Protein AF-A0AAN7IKC5-F1 (afdb_monomer_lite)

InterPro domains:
  IPR018612 Nuclear speckle splicing regulatory protein 1, N-terminal [PF09745] (61-162)

Structure (mmCIF, N/CA/C/O backbone):
data_AF-A0AAN7IKC5-F1
#
_entry.id   AF-A0AAN7IKC5-F1
#
loop_
_atom_site.group_PDB
_atom_site.id
_atom_site.type_symbol
_atom_site.label_atom_id
_atom_site.label_alt_id
_atom_site.label_comp_id
_atom_site.label_asym_id
_atom_site.label_entity_id
_atom_site.label_seq_id
_atom_site.pdbx_PDB_ins_co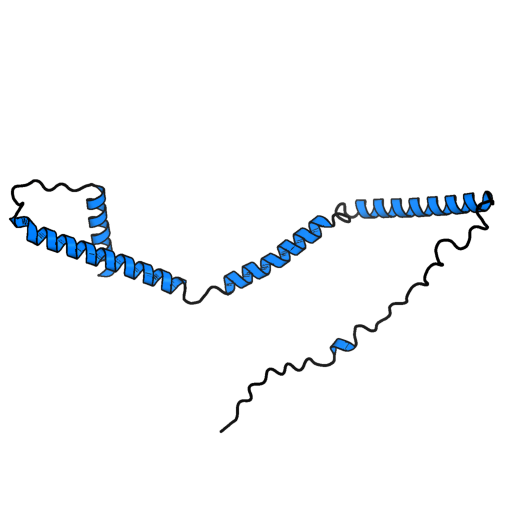de
_atom_site.Cartn_x
_atom_site.Cartn_y
_atom_site.Cartn_z
_atom_site.occupancy
_atom_site.B_iso_or_equiv
_atom_site.auth_seq_id
_atom_site.auth_comp_id
_atom_site.auth_asym_id
_atom_site.auth_atom_id
_atom_site.pdbx_PDB_model_num
ATOM 1 N N . MET A 1 1 ? 36.024 -26.941 29.635 1.00 40.12 1 MET A N 1
ATOM 2 C CA . MET A 1 1 ? 34.851 -27.295 28.802 1.00 40.12 1 MET A CA 1
ATOM 3 C C . MET A 1 1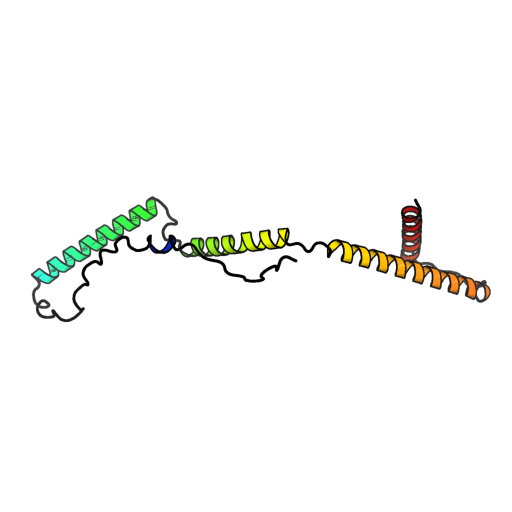 ? 33.609 -27.121 29.662 1.00 40.12 1 MET A C 1
ATOM 5 O O . MET A 1 1 ? 33.363 -27.951 30.526 1.00 40.12 1 MET A O 1
ATOM 9 N N . SER A 1 2 ? 32.888 -26.011 29.508 1.00 43.88 2 SER A N 1
ATOM 10 C CA . SER A 1 2 ? 31.750 -25.668 30.372 1.00 43.88 2 SER A CA 1
ATOM 11 C C . SER A 1 2 ? 30.443 -26.055 29.679 1.00 43.88 2 SER A C 1
ATOM 13 O O . SER A 1 2 ? 30.145 -25.555 28.597 1.00 43.88 2 SER A O 1
ATOM 15 N N . LYS A 1 3 ? 29.695 -26.992 30.274 1.00 50.62 3 LYS A N 1
ATOM 16 C CA . LYS A 1 3 ? 28.406 -27.491 29.769 1.00 50.62 3 LYS A CA 1
ATOM 17 C C . LYS A 1 3 ? 27.334 -26.407 29.913 1.00 50.62 3 LYS A C 1
ATOM 19 O O . LYS A 1 3 ? 27.016 -26.000 31.026 1.00 50.62 3 LYS A O 1
ATOM 24 N N . ILE A 1 4 ? 26.766 -25.975 28.792 1.00 54.06 4 ILE A N 1
ATOM 25 C CA . ILE A 1 4 ? 25.620 -25.062 28.737 1.00 54.06 4 ILE A CA 1
ATOM 26 C C . ILE A 1 4 ? 24.354 -25.921 28.844 1.00 54.06 4 ILE A C 1
ATOM 28 O O . ILE A 1 4 ? 24.089 -26.756 27.982 1.00 54.06 4 ILE A O 1
ATOM 32 N N . GLY A 1 5 ? 23.615 -25.775 29.944 1.00 55.03 5 GLY A N 1
ATOM 33 C CA . GLY A 1 5 ? 22.356 -26.480 30.178 1.00 55.03 5 GLY A CA 1
ATOM 34 C C . GLY A 1 5 ? 21.195 -25.784 29.472 1.00 55.03 5 GLY A C 1
ATOM 35 O O . GLY A 1 5 ? 20.830 -24.670 29.836 1.00 55.03 5 GLY A O 1
ATOM 36 N N . TYR A 1 6 ? 20.595 -26.448 28.485 1.00 58.56 6 TYR A N 1
ATOM 37 C CA . TYR A 1 6 ? 19.342 -26.019 27.867 1.00 58.56 6 TYR A CA 1
ATOM 38 C C . TYR A 1 6 ? 18.171 -26.523 28.716 1.00 58.56 6 TYR A C 1
ATOM 40 O O . TYR A 1 6 ? 17.778 -27.682 28.621 1.00 58.56 6 TYR A O 1
ATOM 48 N N . GLY A 1 7 ? 17.629 -25.662 29.576 1.00 55.69 7 GLY A N 1
ATOM 49 C CA . GLY A 1 7 ? 16.439 -25.965 30.366 1.00 55.69 7 GLY A CA 1
ATOM 50 C C . GLY A 1 7 ? 15.612 -24.711 30.617 1.00 55.69 7 GLY A C 1
ATOM 51 O O . GLY A 1 7 ? 15.997 -23.864 31.418 1.00 55.69 7 GLY A O 1
ATOM 52 N N . LEU A 1 8 ? 14.466 -24.606 29.940 1.00 60.91 8 LEU A N 1
ATOM 53 C CA . LEU A 1 8 ? 13.397 -23.637 30.207 1.00 60.91 8 LEU A CA 1
ATOM 54 C C . LEU A 1 8 ? 12.734 -23.968 31.557 1.00 60.91 8 LEU A C 1
ATOM 56 O O . LEU A 1 8 ? 11.645 -24.524 31.612 1.00 60.91 8 LEU A O 1
ATOM 60 N N . ASN A 1 9 ? 13.403 -23.648 32.663 1.00 58.94 9 ASN A N 1
ATOM 61 C CA . ASN A 1 9 ? 12.812 -23.700 33.998 1.00 58.94 9 ASN A CA 1
ATOM 62 C C . ASN A 1 9 ? 12.538 -22.270 34.477 1.00 58.94 9 ASN A C 1
ATOM 64 O O . ASN A 1 9 ? 13.354 -21.671 35.178 1.00 58.94 9 ASN A O 1
ATOM 68 N N . LEU A 1 10 ? 11.381 -21.710 34.105 1.00 55.31 10 LEU A N 1
ATOM 69 C CA . LEU A 1 10 ? 10.872 -20.496 34.746 1.00 55.31 10 LEU A CA 1
ATOM 70 C C . LEU A 1 10 ? 10.346 -20.859 36.138 1.00 55.31 10 LEU A C 1
ATOM 72 O O . LEU A 1 10 ? 9.224 -21.335 36.306 1.00 55.31 10 LEU A O 1
ATOM 76 N N . ARG A 1 11 ? 11.166 -20.614 37.160 1.00 56.19 11 ARG A N 1
ATOM 77 C CA . ARG A 1 11 ? 10.727 -20.643 38.555 1.00 56.19 11 ARG A CA 1
ATOM 78 C C . ARG A 1 11 ? 9.944 -19.361 38.839 1.00 56.19 11 ARG A C 1
ATOM 80 O O . ARG A 1 11 ? 10.542 -18.322 39.097 1.00 56.19 11 ARG A O 1
ATOM 87 N N . LEU A 1 12 ? 8.613 -19.425 38.801 1.00 52.09 12 LEU A N 1
ATOM 88 C CA . LEU A 1 12 ? 7.788 -18.348 39.354 1.00 52.09 12 LEU A CA 1
ATOM 89 C C . LEU A 1 12 ? 8.004 -18.275 40.879 1.00 52.09 12 LEU A C 1
ATOM 91 O O . LEU A 1 12 ? 7.894 -19.305 41.554 1.00 52.09 12 LEU A O 1
ATOM 95 N N . PRO A 1 13 ? 8.312 -17.096 41.452 1.00 52.59 13 PRO A N 1
ATOM 96 C CA . PRO A 1 13 ? 8.432 -16.945 42.893 1.00 52.59 13 PRO A CA 1
ATOM 97 C C . PRO A 1 13 ? 7.065 -17.129 43.564 1.00 52.59 13 PRO A C 1
ATOM 99 O O . PRO A 1 13 ? 6.043 -16.592 43.141 1.00 52.59 13 PRO A O 1
ATOM 102 N N . SER A 1 14 ? 7.062 -17.878 44.663 1.00 54.81 14 SER A N 1
ATOM 103 C CA . SER A 1 14 ? 5.902 -18.289 45.465 1.00 54.81 14 SER A CA 1
ATOM 104 C C . SER A 1 14 ? 5.153 -17.149 46.178 1.00 54.81 14 SER A C 1
ATOM 106 O O . SER A 1 14 ? 4.274 -17.416 46.997 1.00 54.81 14 SER A O 1
ATOM 108 N N . GLN A 1 15 ? 5.452 -15.882 45.881 1.00 55.03 15 GLN A N 1
ATOM 109 C CA . GLN A 1 15 ? 4.914 -14.739 46.625 1.00 55.03 15 GLN A CA 1
ATOM 110 C C . GLN A 1 15 ? 3.546 -14.232 46.145 1.00 55.03 15 GLN A C 1
ATOM 112 O O . GLN A 1 15 ? 2.885 -13.508 46.883 1.00 55.03 15 GLN A O 1
ATOM 117 N N . GLN A 1 16 ? 3.038 -14.663 44.987 1.00 51.34 16 GLN A N 1
ATOM 118 C CA . GLN A 1 16 ? 1.727 -14.198 44.500 1.00 51.34 16 GLN A CA 1
ATOM 119 C C . GLN A 1 16 ? 0.520 -15.003 45.018 1.00 51.34 16 GLN A C 1
ATOM 121 O O . GLN A 1 16 ? -0.620 -14.605 44.800 1.00 51.34 16 GLN A O 1
ATOM 126 N N . LYS A 1 17 ? 0.727 -16.092 45.774 1.00 48.34 17 LYS A N 1
ATOM 127 C CA . LYS A 1 17 ? -0.386 -16.877 46.351 1.00 48.34 17 LYS A CA 1
ATOM 128 C C . LYS A 1 17 ? -0.991 -16.293 47.638 1.00 48.34 17 LYS A C 1
ATOM 130 O O . LYS A 1 17 ? -1.992 -16.823 48.106 1.00 48.34 17 LYS A O 1
ATOM 135 N N . LYS A 1 18 ? -0.436 -15.218 48.213 1.00 45.03 18 LYS A N 1
ATOM 136 C CA . LYS A 1 18 ? -0.894 -14.670 49.511 1.00 45.03 18 LYS A CA 1
ATOM 137 C C . LYS A 1 18 ? -1.793 -13.427 49.449 1.00 45.03 18 LYS A C 1
ATOM 139 O O . LYS A 1 18 ? -2.180 -12.938 50.501 1.00 45.03 18 LYS A O 1
ATOM 144 N N . LEU A 1 19 ? -2.189 -12.951 48.267 1.00 43.59 19 LEU A N 1
ATOM 145 C CA . LEU A 1 19 ? -3.053 -11.761 48.134 1.00 43.59 19 LEU A CA 1
ATOM 146 C C . LEU A 1 19 ? -4.511 -12.057 47.731 1.00 43.59 19 LEU A C 1
ATOM 148 O O . LEU A 1 19 ? -5.309 -11.135 47.648 1.00 43.59 19 LEU A O 1
ATOM 152 N N . GLN A 1 20 ? -4.899 -13.325 47.548 1.00 47.34 20 GLN A N 1
ATOM 153 C CA . GLN A 1 20 ? -6.294 -13.716 47.254 1.00 47.34 20 GLN A CA 1
ATOM 154 C C . GLN A 1 20 ? -7.065 -14.276 48.465 1.00 47.34 20 GLN A C 1
ATOM 156 O O . GLN A 1 20 ? -8.154 -14.820 48.314 1.00 47.34 20 GLN A O 1
ATOM 161 N N . GLN A 1 21 ? -6.530 -14.132 49.679 1.00 52.31 21 GLN A N 1
ATOM 162 C CA . GLN A 1 21 ? -7.223 -14.489 50.924 1.00 52.31 21 GLN A CA 1
ATOM 163 C C . GLN A 1 21 ? -7.447 -13.256 51.798 1.00 52.31 21 GLN A C 1
ATOM 165 O O . GLN A 1 21 ? -7.075 -13.227 52.966 1.00 52.31 21 GLN A O 1
ATOM 170 N N . GLN A 1 22 ? -8.070 -12.220 51.243 1.00 54.34 22 GLN A N 1
ATOM 171 C CA . GLN A 1 22 ? -8.719 -11.208 52.069 1.00 54.34 22 GLN A CA 1
ATOM 172 C C . GLN A 1 22 ? -10.213 -11.175 51.743 1.00 54.34 22 GLN A C 1
ATOM 174 O O . GLN A 1 22 ? -10.663 -10.576 50.777 1.00 54.34 22 GLN A O 1
ATOM 179 N N . GLN A 1 23 ? -10.929 -11.948 52.564 1.00 53.88 23 GLN A N 1
ATOM 180 C CA . GLN A 1 23 ? -12.274 -11.700 53.084 1.00 53.88 23 GLN A CA 1
ATOM 181 C C . GLN A 1 23 ? -13.382 -11.416 52.057 1.00 53.88 23 GLN A C 1
ATOM 183 O O . GLN A 1 23 ? -13.727 -10.275 51.779 1.00 53.88 23 GLN A O 1
ATOM 188 N N . SER A 1 24 ? -14.055 -12.483 51.612 1.00 52.53 24 SER A N 1
ATOM 189 C CA . SER A 1 24 ? -15.477 -12.385 51.264 1.00 52.53 24 SER A CA 1
ATOM 190 C C . SER A 1 24 ? -16.300 -12.807 52.481 1.00 52.53 24 SER A C 1
ATOM 192 O O . SER A 1 24 ? -16.443 -13.993 52.781 1.00 52.53 24 SER A O 1
ATOM 194 N N . THR A 1 25 ? -16.829 -11.835 53.220 1.00 57.81 25 THR A N 1
ATOM 195 C CA . THR A 1 25 ? -17.941 -12.079 54.141 1.00 57.81 25 THR A CA 1
ATOM 196 C C . THR A 1 25 ? -19.160 -12.417 53.283 1.00 57.81 25 THR A C 1
ATOM 198 O O . THR A 1 25 ? -19.791 -11.554 52.679 1.00 57.81 25 THR A O 1
ATOM 201 N N . LYS A 1 26 ? -19.448 -13.712 53.123 1.00 57.53 26 LYS A N 1
ATOM 202 C CA . LYS A 1 26 ? -20.633 -14.158 52.383 1.00 57.53 26 LYS A CA 1
ATOM 203 C C . LYS A 1 26 ? -21.876 -13.691 53.140 1.00 57.53 26 LYS A C 1
ATOM 205 O O . LYS A 1 26 ? -22.085 -14.103 54.277 1.00 57.53 26 LYS A O 1
ATOM 210 N N . LEU A 1 27 ? -22.682 -12.844 52.502 1.00 64.81 27 LEU A N 1
ATOM 211 C CA 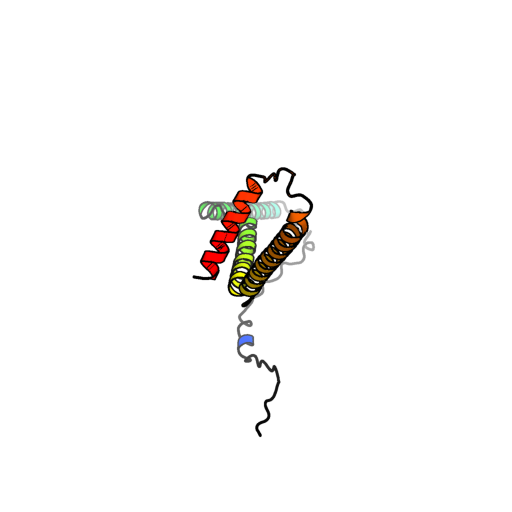. LEU A 1 27 ? -24.011 -12.484 52.992 1.00 64.81 27 LEU A CA 1
ATOM 212 C C . LEU A 1 27 ? -24.852 -13.764 53.190 1.00 64.81 27 LEU A C 1
ATOM 214 O O . LEU A 1 27 ? -24.702 -14.713 52.408 1.00 64.81 27 LEU A O 1
ATOM 218 N N . PRO A 1 28 ? -25.710 -13.821 54.225 1.00 74.56 28 PRO A N 1
ATOM 219 C CA . PRO A 1 28 ? -26.568 -14.976 54.469 1.00 74.56 28 PRO A CA 1
ATOM 220 C C . PRO A 1 28 ? -27.473 -15.239 53.258 1.00 74.56 28 PRO A C 1
ATOM 222 O O . PRO A 1 28 ? -28.006 -14.307 52.653 1.00 74.56 28 PRO A O 1
ATOM 225 N N . ARG A 1 29 ? -27.627 -16.517 52.880 1.00 69.38 29 ARG A N 1
ATOM 226 C CA . ARG A 1 29 ? -28.525 -16.903 51.782 1.00 69.38 29 ARG A CA 1
ATOM 227 C C . ARG A 1 29 ? -29.973 -16.604 52.179 1.00 69.38 29 ARG A C 1
ATOM 229 O O . ARG A 1 29 ? -30.358 -16.980 53.286 1.00 69.38 29 ARG A O 1
ATOM 236 N N . PRO A 1 30 ? -30.776 -15.993 51.290 1.00 68.38 30 PRO A N 1
ATOM 237 C CA . PRO A 1 30 ? -32.205 -15.872 51.527 1.00 68.38 30 PRO A CA 1
ATOM 238 C C . PRO A 1 30 ? -32.845 -17.271 51.602 1.00 68.38 30 PRO A C 1
ATOM 240 O O . PRO A 1 30 ? -32.356 -18.202 50.947 1.00 68.38 30 PRO A O 1
ATOM 243 N N . PRO A 1 31 ? -33.911 -17.438 52.405 1.00 73.69 31 PRO A N 1
ATOM 244 C CA . PRO A 1 31 ? -34.639 -18.698 52.504 1.00 73.69 31 PRO A CA 1
ATOM 245 C C . PRO A 1 31 ? -35.208 -19.119 51.141 1.00 73.69 31 PRO A C 1
ATOM 247 O O . PRO A 1 31 ? -35.441 -18.286 50.262 1.00 73.69 31 PRO A O 1
ATOM 250 N N . ALA A 1 32 ? -35.406 -20.429 50.964 1.00 71.50 32 ALA A N 1
ATOM 251 C CA . ALA A 1 32 ? -35.925 -21.004 49.729 1.00 71.50 32 ALA A CA 1
ATOM 252 C C . ALA A 1 32 ? -37.290 -20.389 49.375 1.00 71.50 32 ALA A C 1
ATOM 254 O O . ALA A 1 32 ? -38.214 -20.383 50.188 1.00 71.50 32 ALA A O 1
ATOM 255 N N . PHE A 1 33 ? -37.395 -19.858 48.157 1.00 57.12 33 PHE A N 1
ATOM 256 C CA . PHE A 1 33 ? -38.628 -19.300 47.610 1.00 57.12 33 PHE A CA 1
ATOM 257 C C . PHE A 1 33 ? -39.715 -20.390 47.611 1.00 57.12 33 PHE A C 1
ATOM 259 O O . PHE A 1 33 ? -39.568 -21.386 46.906 1.00 57.12 33 PHE A O 1
ATOM 266 N N . GLY A 1 34 ? -40.778 -20.210 48.404 1.00 59.22 34 GLY A N 1
ATOM 267 C CA . GLY A 1 34 ? -41.998 -21.027 48.311 1.00 59.22 34 GLY A CA 1
ATOM 268 C C . GLY A 1 34 ? -42.404 -21.875 49.523 1.00 59.22 34 GLY A C 1
ATOM 269 O O . GLY A 1 34 ? -43.283 -22.710 49.353 1.00 59.22 34 GLY A O 1
ATOM 270 N N . PHE A 1 35 ? -41.821 -21.699 50.719 1.00 50.44 35 PHE A N 1
ATOM 271 C CA . PHE A 1 35 ? -42.215 -22.483 51.912 1.00 50.44 35 PHE A CA 1
ATOM 272 C C . PHE A 1 35 ? -43.028 -21.737 52.986 1.00 50.44 35 PHE A C 1
ATOM 274 O O . PHE A 1 35 ? -43.372 -22.341 53.994 1.00 50.44 35 PHE A O 1
ATOM 281 N N . ASN A 1 36 ? -43.395 -20.473 52.754 1.00 54.28 36 ASN A N 1
ATOM 282 C CA . ASN A 1 36 ? -44.285 -19.710 53.638 1.00 54.28 36 ASN A CA 1
ATOM 283 C C . ASN A 1 36 ? -45.486 -19.210 52.821 1.00 54.28 36 ASN A C 1
ATOM 285 O O . ASN A 1 36 ? -45.482 -18.076 52.350 1.00 54.28 36 ASN A O 1
ATOM 289 N N . ASN A 1 37 ? -46.467 -20.088 52.602 1.00 52.00 37 ASN A N 1
ATOM 290 C CA . ASN A 1 37 ? -47.767 -19.759 51.998 1.00 52.00 37 ASN A CA 1
ATOM 291 C C . ASN A 1 37 ? -48.874 -19.683 53.071 1.00 52.00 37 ASN A C 1
ATOM 293 O O . ASN A 1 37 ? -50.023 -19.978 52.774 1.00 52.00 37 ASN A O 1
ATOM 297 N N . ASP A 1 38 ? -48.524 -19.360 54.320 1.00 55.81 38 ASP A N 1
ATOM 298 C CA . ASP A 1 38 ? -49.482 -19.266 55.442 1.00 55.81 38 ASP A CA 1
ATOM 299 C C . ASP A 1 38 ? -49.916 -17.811 55.725 1.00 55.81 38 ASP A C 1
ATOM 301 O O . ASP A 1 38 ? -50.763 -17.559 56.570 1.00 55.81 38 ASP A O 1
ATOM 305 N N . ASP A 1 39 ? -49.355 -16.843 54.986 1.00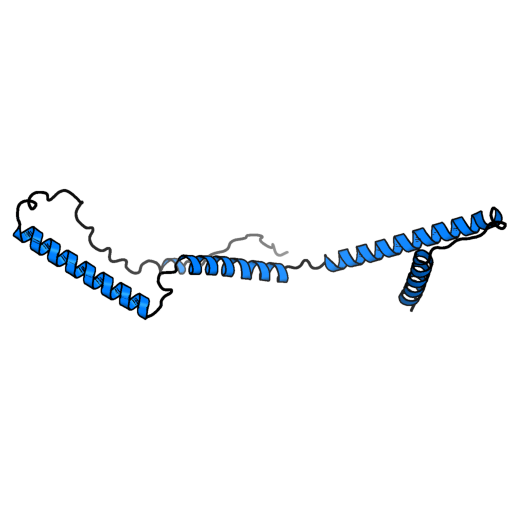 56.75 39 ASP A N 1
ATOM 306 C CA . ASP A 1 39 ? -49.577 -15.398 55.174 1.00 56.75 39 ASP A CA 1
ATOM 307 C C . ASP A 1 39 ? -50.353 -14.739 54.007 1.00 56.75 39 ASP A C 1
ATOM 309 O O . ASP A 1 39 ? -50.381 -13.512 53.901 1.00 56.75 39 ASP A O 1
ATOM 313 N N . GLU A 1 40 ? -50.938 -15.509 53.078 1.00 57.69 40 GLU A N 1
ATOM 314 C CA . GLU A 1 40 ? -51.619 -14.939 51.893 1.00 57.69 40 GLU A CA 1
ATOM 315 C C . GLU A 1 40 ? -53.010 -14.341 52.197 1.00 57.69 40 GLU A C 1
ATOM 317 O O . GLU A 1 40 ? -53.476 -13.492 51.436 1.00 57.69 40 GLU A O 1
ATOM 322 N N . ASP A 1 41 ? -53.635 -14.697 53.325 1.00 61.72 41 ASP A N 1
ATOM 323 C CA . ASP A 1 41 ? -54.989 -14.245 53.690 1.00 61.72 41 ASP A CA 1
ATOM 324 C C . ASP A 1 41 ? -55.019 -13.010 54.622 1.00 61.72 41 ASP A C 1
ATOM 326 O O . ASP A 1 41 ? -56.089 -12.446 54.868 1.00 61.72 41 ASP A O 1
ATOM 330 N N . ASP A 1 42 ? -53.866 -12.541 55.120 1.00 75.75 42 ASP A N 1
ATOM 331 C CA . ASP A 1 42 ? -53.786 -11.339 55.963 1.00 75.75 42 ASP A CA 1
ATOM 332 C C . ASP A 1 42 ? -53.585 -10.061 55.127 1.00 75.75 42 ASP A C 1
ATOM 334 O O . ASP A 1 42 ? -52.505 -9.747 54.608 1.00 75.75 42 ASP A O 1
ATOM 338 N N . VAL A 1 43 ? -54.665 -9.286 55.013 1.00 80.06 43 VAL A N 1
ATOM 339 C CA . VAL A 1 43 ? -54.725 -8.040 54.241 1.00 80.06 43 VAL A CA 1
ATOM 340 C C . VAL A 1 43 ? -53.743 -6.989 54.778 1.00 80.06 43 VAL A C 1
ATOM 342 O O . VAL A 1 43 ? -53.152 -6.251 53.986 1.00 80.06 43 VAL A O 1
ATOM 345 N N . GLU A 1 44 ? -53.521 -6.917 56.093 1.00 81.00 44 GLU A N 1
ATOM 346 C CA . GLU A 1 44 ? -52.670 -5.887 56.707 1.00 81.00 44 GLU A CA 1
ATOM 347 C C . GLU A 1 44 ? -51.175 -6.168 56.482 1.00 81.00 44 GLU A C 1
ATOM 349 O O . GLU A 1 44 ? -50.421 -5.283 56.053 1.00 81.00 44 GLU A O 1
ATOM 354 N N . SER A 1 45 ? -50.771 -7.430 56.645 1.00 81.31 45 SER A N 1
ATOM 355 C CA . SER A 1 45 ? -49.474 -7.960 56.206 1.00 81.31 45 SER A CA 1
ATOM 356 C C . SER A 1 45 ? -49.183 -7.617 54.737 1.00 81.31 45 SER A C 1
ATOM 358 O O . SER A 1 45 ? -48.121 -7.065 54.406 1.00 81.31 45 SER A O 1
ATOM 360 N N . ASN A 1 46 ? -50.150 -7.854 53.844 1.00 78.50 46 ASN A N 1
ATOM 361 C CA . ASN A 1 46 ? -49.995 -7.602 52.413 1.00 78.50 46 ASN A CA 1
ATOM 362 C C . ASN A 1 46 ? -49.839 -6.098 52.101 1.00 78.50 46 ASN A C 1
ATOM 364 O O . ASN A 1 46 ? -48.957 -5.715 51.326 1.00 78.50 46 ASN A O 1
ATOM 368 N N . ILE A 1 47 ? -50.607 -5.222 52.761 1.00 85.38 47 ILE A N 1
ATOM 369 C CA . ILE A 1 47 ? -50.481 -3.758 52.623 1.00 85.38 47 ILE A CA 1
ATOM 370 C C . ILE A 1 47 ? -49.092 -3.278 53.067 1.00 85.38 47 ILE A C 1
ATOM 372 O O . ILE A 1 47 ? -48.445 -2.510 52.349 1.00 85.38 47 ILE A O 1
ATOM 376 N N . SER A 1 48 ? -48.590 -3.756 54.209 1.00 86.25 48 SER A N 1
ATOM 377 C CA . SER A 1 48 ? -47.258 -3.395 54.718 1.00 86.25 48 SER A CA 1
ATOM 378 C C . SER A 1 48 ? -46.136 -3.854 53.777 1.00 86.25 48 SER A C 1
ATOM 380 O O . SER A 1 48 ? -45.184 -3.115 53.480 1.00 86.25 48 SER A O 1
ATOM 382 N N . ARG A 1 49 ? -46.281 -5.057 53.211 1.00 85.00 49 ARG A N 1
ATOM 383 C CA . ARG A 1 49 ? -45.352 -5.613 52.221 1.00 85.00 49 ARG A CA 1
ATOM 384 C C . ARG A 1 49 ? -45.340 -4.795 50.932 1.00 85.00 49 ARG A C 1
ATOM 386 O O . ARG A 1 49 ? -44.267 -4.484 50.408 1.00 85.00 49 ARG A O 1
ATOM 393 N N . GLN A 1 50 ? -46.513 -4.400 50.440 1.00 85.94 50 GLN A N 1
ATOM 394 C CA . GLN A 1 50 ? -46.647 -3.543 49.262 1.00 85.94 50 GLN A CA 1
ATOM 395 C C . GLN A 1 50 ? -46.096 -2.135 49.509 1.00 85.94 50 GLN A C 1
ATOM 397 O O . GLN A 1 50 ? -45.387 -1.605 48.654 1.00 85.94 50 GLN A O 1
ATOM 402 N N . ALA A 1 51 ? -46.334 -1.546 50.683 1.00 89.25 51 ALA A N 1
ATOM 403 C CA . ALA A 1 51 ? -45.769 -0.251 51.062 1.00 89.25 51 ALA A CA 1
ATOM 404 C C . ALA A 1 51 ? -44.232 -0.287 51.090 1.00 89.25 51 ALA A C 1
ATOM 406 O O . ALA A 1 51 ? -43.576 0.593 50.527 1.00 89.25 51 ALA A O 1
ATOM 407 N N . SER A 1 52 ? -43.658 -1.346 51.664 1.00 87.69 52 SER A N 1
ATOM 408 C CA . SER A 1 52 ? -42.208 -1.568 51.714 1.00 87.69 52 SER A CA 1
ATOM 409 C C . SER A 1 52 ? -41.600 -1.750 50.318 1.00 87.69 52 SER A C 1
ATOM 411 O O . SER A 1 52 ? -40.563 -1.163 50.013 1.00 87.69 52 SER A O 1
ATOM 413 N N . LYS A 1 53 ? -42.274 -2.504 49.438 1.00 90.81 53 LYS A N 1
ATOM 414 C CA . LYS A 1 53 ? -41.884 -2.674 48.029 1.00 90.81 53 LYS A CA 1
ATOM 415 C C . LYS A 1 53 ? -41.962 -1.361 47.247 1.00 90.81 53 LYS A C 1
ATOM 417 O O . LYS A 1 53 ? -41.060 -1.040 46.485 1.00 90.81 53 LYS A O 1
ATOM 422 N N . ASN A 1 54 ? -43.017 -0.577 47.445 1.00 90.56 54 ASN A N 1
ATOM 423 C CA . ASN A 1 54 ? -43.168 0.719 46.784 1.00 90.56 54 ASN A CA 1
ATOM 424 C C . ASN A 1 54 ? -42.114 1.725 47.255 1.00 90.56 54 ASN A C 1
ATOM 426 O O . ASN A 1 54 ? -41.642 2.531 46.457 1.00 90.56 54 ASN A O 1
ATOM 430 N N . LYS A 1 55 ? -41.717 1.669 48.530 1.00 92.88 55 LYS A N 1
ATOM 431 C CA . LYS A 1 55 ? -40.614 2.477 49.053 1.00 92.88 55 LYS A CA 1
ATOM 432 C C . LYS A 1 55 ? -39.283 2.094 48.402 1.00 92.88 55 LYS A C 1
ATOM 434 O O . LYS A 1 55 ? -38.612 2.969 47.872 1.00 92.88 55 LYS A O 1
ATOM 439 N N . SER A 1 56 ? -38.943 0.805 48.350 1.00 91.81 56 SER A N 1
ATOM 440 C CA . SER A 1 56 ? -37.682 0.368 47.733 1.00 91.81 56 SER A CA 1
ATOM 441 C C . SER A 1 56 ? -37.615 0.656 46.229 1.00 91.81 56 SER A C 1
ATOM 443 O O . SER A 1 56 ? -36.548 0.988 45.711 1.00 91.81 56 SER A O 1
ATOM 445 N N . LEU A 1 57 ? -38.749 0.585 45.524 1.00 92.62 57 LEU A N 1
ATOM 446 C CA . LEU A 1 57 ? -38.837 0.993 44.120 1.00 92.62 57 LEU A CA 1
ATOM 447 C C . LEU A 1 57 ? -38.566 2.492 43.941 1.00 92.62 57 LEU A C 1
ATOM 449 O O . LEU A 1 57 ? -37.825 2.856 43.031 1.00 92.62 57 LEU A O 1
ATOM 453 N N . LYS A 1 58 ? -39.103 3.347 44.822 1.00 93.88 58 LYS A N 1
ATOM 454 C CA . LYS A 1 58 ? -38.822 4.793 44.810 1.00 93.88 58 LYS A CA 1
ATOM 455 C C . LYS A 1 58 ? -37.347 5.083 45.065 1.00 93.88 58 LYS A C 1
ATOM 457 O O . LYS A 1 58 ? -36.748 5.823 44.293 1.00 93.88 58 LYS A O 1
ATOM 462 N N . ASP A 1 59 ? -36.759 4.443 46.074 1.00 93.62 59 ASP A N 1
ATOM 463 C CA . ASP A 1 59 ? -35.336 4.598 46.398 1.00 93.62 59 ASP A CA 1
ATOM 464 C C . ASP A 1 59 ? -34.452 4.192 45.197 1.00 93.62 59 ASP A C 1
ATOM 466 O O . ASP A 1 59 ? -33.494 4.881 44.843 1.00 93.62 59 ASP A O 1
ATOM 470 N N . THR A 1 60 ? -34.823 3.109 44.503 1.00 92.94 60 THR A N 1
ATOM 471 C CA . THR A 1 60 ? -34.131 2.640 43.288 1.00 92.94 60 THR A CA 1
ATOM 472 C C . THR A 1 60 ? -34.263 3.639 42.136 1.00 92.94 60 THR A C 1
ATOM 474 O O . THR A 1 60 ? -33.281 3.932 41.453 1.00 92.94 60 THR A O 1
ATOM 477 N N . GLU A 1 61 ? -35.458 4.193 41.921 1.00 93.25 61 GLU A N 1
ATOM 478 C CA . GLU A 1 61 ? -35.708 5.208 40.893 1.00 93.25 61 GLU A CA 1
ATOM 479 C C . GLU A 1 61 ? -34.929 6.502 41.153 1.00 93.25 61 GLU A C 1
ATOM 481 O O . GLU A 1 61 ? -34.378 7.098 40.225 1.00 93.25 61 GLU A O 1
ATOM 486 N N . GLU A 1 62 ? -34.883 6.955 42.407 1.00 95.12 62 GLU A N 1
ATOM 487 C CA . GLU A 1 62 ? -34.108 8.128 42.811 1.00 95.12 62 GLU A CA 1
ATOM 488 C C . GLU A 1 62 ? -32.620 7.910 42.558 1.00 95.12 62 GLU A C 1
ATOM 490 O O . GLU A 1 62 ? -31.949 8.786 42.004 1.00 95.12 62 GLU A O 1
ATOM 495 N N . GLN A 1 63 ? -32.116 6.721 42.886 1.00 92.81 63 GLN A N 1
ATOM 496 C CA . GLN A 1 63 ? -30.731 6.358 42.637 1.00 92.81 63 GLN A CA 1
ATOM 497 C C . GLN A 1 63 ? -30.422 6.281 41.137 1.00 92.81 63 GLN A C 1
ATOM 499 O O . GLN A 1 63 ? -29.416 6.839 40.704 1.00 92.81 63 GLN A O 1
ATOM 504 N N . GLN A 1 64 ? -31.311 5.701 40.325 1.00 92.44 64 GLN A N 1
ATOM 505 C CA . GLN A 1 64 ? -31.162 5.679 38.868 1.00 92.44 64 GLN A CA 1
ATOM 506 C C . GLN A 1 64 ? -31.145 7.098 38.285 1.00 92.44 64 GLN A C 1
ATOM 508 O O . GLN A 1 64 ? -30.271 7.422 37.481 1.00 92.44 64 GLN A O 1
ATOM 513 N N . LYS A 1 65 ? -32.070 7.969 38.713 1.00 93.50 65 LYS A N 1
ATOM 514 C CA . LYS A 1 65 ? -32.120 9.378 38.286 1.00 93.50 65 LYS A CA 1
ATOM 515 C C . LYS A 1 65 ? -30.868 10.138 38.710 1.00 93.50 65 LYS A C 1
ATOM 517 O O . LYS A 1 65 ? -30.388 10.974 37.951 1.00 93.50 65 LYS A O 1
ATOM 522 N N . LYS A 1 66 ? -30.337 9.868 39.905 1.00 94.75 66 LYS A N 1
ATOM 523 C CA . LYS A 1 66 ? -29.088 10.466 40.384 1.00 94.75 66 LYS A CA 1
ATOM 524 C C . LYS A 1 66 ? -27.904 10.033 39.520 1.00 94.75 66 LYS A C 1
ATOM 526 O O . LYS A 1 66 ? -27.187 10.896 39.030 1.00 94.75 66 LYS A O 1
ATOM 531 N N . SER A 1 67 ? -27.764 8.736 39.252 1.00 92.38 67 SER A N 1
ATOM 532 C CA . SER A 1 67 ? -26.707 8.213 38.381 1.00 92.38 67 SER A CA 1
ATOM 533 C C . SER A 1 67 ? -26.783 8.783 36.964 1.00 92.38 67 SER A C 1
ATOM 535 O O . SER A 1 67 ? -25.761 9.177 36.417 1.00 92.38 67 SER A O 1
ATOM 537 N N . LEU A 1 68 ? -27.988 8.907 36.397 1.00 91.44 68 LEU A N 1
ATOM 538 C CA . LEU A 1 68 ? -28.180 9.453 35.050 1.00 91.44 68 LEU A CA 1
ATOM 539 C C . LEU A 1 68 ? -27.901 10.966 34.963 1.00 91.44 68 LEU A C 1
ATOM 541 O O . LEU A 1 68 ? -27.534 11.458 33.900 1.00 91.44 68 LEU A O 1
ATOM 545 N N . LYS A 1 69 ? -28.087 11.707 36.068 1.00 91.56 69 LYS A N 1
ATOM 546 C CA . LYS A 1 69 ? -27.722 13.132 36.179 1.00 91.56 69 LYS A CA 1
ATOM 547 C C . LYS A 1 69 ? -26.215 13.339 36.286 1.00 91.56 69 LYS A C 1
ATOM 549 O O . LYS A 1 69 ? -25.718 14.335 35.774 1.00 91.56 69 LYS A O 1
ATOM 554 N N . GLU A 1 70 ? -25.523 12.454 36.999 1.00 92.69 70 GLU A N 1
ATOM 555 C CA . GLU A 1 70 ? -24.067 12.511 37.156 1.00 92.69 70 GLU A CA 1
ATOM 556 C C . GLU A 1 70 ? -23.367 12.161 35.841 1.00 92.69 70 GLU A C 1
ATOM 558 O O . GLU A 1 70 ? -22.480 12.896 35.411 1.00 92.69 70 GLU A O 1
ATOM 563 N N . ASP A 1 71 ? -23.796 11.083 35.179 1.00 91.06 71 ASP A N 1
ATOM 564 C CA . ASP A 1 71 ? -23.277 10.698 33.871 1.00 91.06 71 ASP A CA 1
ATOM 565 C C . ASP A 1 71 ? -24.347 9.961 33.032 1.00 91.06 71 ASP A C 1
ATOM 567 O O . ASP A 1 71 ? -24.812 8.875 33.402 1.00 91.06 71 ASP A O 1
ATOM 571 N N . PRO A 1 72 ? -24.734 10.512 31.864 1.00 89.94 72 PRO A N 1
ATOM 572 C CA . PRO A 1 72 ? -25.729 9.899 30.988 1.00 89.94 72 PRO A CA 1
ATOM 573 C C . PRO A 1 72 ? -25.249 8.586 30.343 1.00 89.94 72 PRO A C 1
ATOM 575 O O . PRO A 1 72 ? -26.068 7.835 29.815 1.00 89.94 72 PRO A O 1
ATOM 578 N N . THR A 1 73 ? -23.947 8.285 30.382 1.00 88.38 73 THR A N 1
ATOM 579 C CA . THR A 1 73 ? -23.340 7.084 29.786 1.00 88.38 73 THR A CA 1
ATOM 580 C C . THR A 1 73 ? -23.183 5.914 30.760 1.00 88.38 73 THR A C 1
ATOM 582 O O . THR A 1 73 ? -22.772 4.831 30.348 1.00 88.38 73 THR A O 1
ATOM 585 N N . VAL A 1 74 ? -23.592 6.065 32.026 1.00 89.75 74 VAL A N 1
ATOM 586 C CA . VAL A 1 74 ? -23.454 5.039 33.085 1.00 89.75 74 VAL A CA 1
ATOM 587 C C . VAL A 1 74 ? -24.019 3.668 32.701 1.00 89.75 74 VAL A C 1
ATOM 589 O O . VAL A 1 74 ? -23.460 2.639 33.078 1.00 89.75 74 VAL A O 1
ATOM 592 N N . PHE A 1 75 ? -25.112 3.638 31.937 1.00 89.75 75 PHE A N 1
ATOM 593 C CA . PHE A 1 75 ? -25.757 2.396 31.492 1.00 89.75 75 PHE A CA 1
ATOM 594 C C . PHE A 1 75 ? -25.382 1.996 30.055 1.00 89.75 75 PHE A C 1
ATOM 596 O O . PHE A 1 75 ? -25.924 1.029 29.518 1.00 89.75 75 PHE A O 1
ATOM 603 N N . TYR A 1 76 ? -24.454 2.715 29.416 1.00 89.81 76 TYR A N 1
ATOM 604 C CA . TYR A 1 76 ? -24.008 2.457 28.048 1.00 89.81 76 TYR A CA 1
ATOM 605 C C . TYR A 1 76 ? -22.942 1.351 28.005 1.00 89.81 76 TYR A C 1
ATOM 607 O O . TYR A 1 76 ? -21.761 1.577 27.740 1.00 89.81 76 TYR A O 1
ATOM 615 N N . TYR A 1 77 ? -23.363 0.119 28.299 1.00 86.44 77 TYR A N 1
ATOM 616 C CA . TYR A 1 77 ? -22.457 -1.030 28.407 1.00 86.44 77 TYR A CA 1
ATOM 617 C C . TYR A 1 77 ? -21.810 -1.445 27.077 1.00 86.44 77 TYR A C 1
ATOM 619 O O . TYR A 1 77 ? -20.681 -1.939 27.084 1.00 86.44 77 TYR A O 1
ATOM 627 N N . ASP A 1 78 ? -22.499 -1.233 25.954 1.00 89.06 78 ASP A N 1
ATOM 628 C CA . ASP A 1 78 ? -22.036 -1.643 24.622 1.00 89.06 78 ASP A CA 1
ATOM 629 C C . ASP A 1 78 ? -20.798 -0.845 24.177 1.00 89.06 78 ASP A C 1
ATOM 631 O O . ASP A 1 78 ? -19.763 -1.422 23.843 1.00 89.06 78 ASP A O 1
ATOM 635 N N . GLY A 1 79 ? -20.828 0.484 24.336 1.00 85.50 79 GLY A N 1
ATOM 636 C CA . GLY A 1 79 ? -19.700 1.350 23.973 1.00 85.50 79 GLY A CA 1
ATOM 637 C C . GLY A 1 79 ? -18.410 1.029 24.721 1.00 85.50 79 GLY A C 1
ATOM 638 O O . GLY A 1 79 ? -17.329 1.049 24.141 1.00 85.50 79 GLY A O 1
ATOM 639 N N . VAL A 1 80 ? -18.504 0.641 25.997 1.00 86.69 80 VAL A N 1
ATOM 640 C CA . VAL A 1 80 ? -17.327 0.227 26.779 1.00 86.69 80 VAL A CA 1
ATOM 641 C C . VAL A 1 80 ? -16.709 -1.057 26.218 1.00 86.69 80 VAL A C 1
ATOM 643 O O . VAL A 1 80 ? -15.493 -1.255 26.309 1.00 86.69 80 VAL A O 1
ATOM 646 N N . TYR A 1 81 ? -17.522 -1.964 25.677 1.00 86.81 81 TYR A N 1
ATOM 647 C CA . TYR A 1 81 ? -17.032 -3.206 25.091 1.00 86.81 81 TYR A CA 1
ATOM 648 C C . TYR A 1 81 ? -16.406 -2.979 23.713 1.00 86.81 81 TYR A C 1
ATOM 650 O O . TYR A 1 81 ? -15.325 -3.517 23.447 1.00 86.81 81 TYR A O 1
ATOM 658 N N . ASP A 1 82 ? -17.013 -2.128 22.891 1.00 87.00 82 ASP A N 1
ATOM 659 C CA . ASP A 1 82 ? -16.433 -1.686 21.624 1.00 87.00 82 ASP A CA 1
ATOM 660 C C . ASP A 1 82 ? -15.093 -0.977 21.841 1.00 87.00 82 ASP A C 1
ATOM 662 O O . ASP A 1 82 ? -14.091 -1.342 21.223 1.00 87.00 82 ASP A O 1
ATOM 666 N N . ASP A 1 83 ? -15.013 -0.078 22.823 1.00 87.06 83 ASP A N 1
ATOM 667 C CA . ASP A 1 83 ? -13.766 0.577 23.216 1.00 87.06 83 ASP A CA 1
ATOM 668 C C . ASP A 1 83 ? -12.701 -0.423 23.672 1.00 87.06 83 ASP A C 1
ATOM 670 O O . ASP A 1 83 ? -11.523 -0.285 23.336 1.00 87.06 83 ASP A O 1
ATOM 674 N N . LYS A 1 84 ? -13.086 -1.449 24.440 1.00 86.81 84 LYS A N 1
ATOM 675 C CA . LYS A 1 84 ? -12.167 -2.515 24.871 1.00 86.81 84 LYS A CA 1
ATOM 676 C C . LYS A 1 84 ? -11.670 -3.337 23.687 1.00 86.81 84 LYS A C 1
ATOM 678 O O . LYS A 1 84 ? -10.484 -3.660 23.646 1.00 86.81 84 LYS A O 1
ATOM 683 N N . LYS A 1 85 ? -12.535 -3.655 22.721 1.00 87.50 85 LYS A N 1
ATOM 684 C CA . LYS A 1 85 ? -12.143 -4.346 21.485 1.00 87.50 85 LYS A CA 1
ATOM 685 C C . LYS A 1 85 ? -11.178 -3.506 20.664 1.00 87.50 85 LYS A C 1
ATOM 687 O O . LYS A 1 85 ? -10.129 -4.008 20.270 1.00 87.50 85 LYS A O 1
ATOM 692 N N . LEU A 1 86 ? -11.486 -2.227 20.461 1.00 84.50 86 LEU A N 1
ATOM 693 C CA . LEU A 1 86 ? -10.610 -1.302 19.750 1.00 84.50 86 LEU A CA 1
ATOM 694 C C . LEU A 1 86 ? -9.250 -1.201 20.453 1.00 84.50 86 LEU A C 1
ATOM 696 O O . LEU A 1 86 ? -8.219 -1.423 19.821 1.00 84.50 86 LEU A O 1
ATOM 700 N N . LYS A 1 87 ? -9.230 -0.985 21.773 1.00 86.06 87 LYS A N 1
ATOM 701 C CA . LYS A 1 87 ? -7.998 -0.919 22.580 1.00 86.06 87 LYS A CA 1
ATOM 702 C C . LYS A 1 87 ? -7.211 -2.229 22.610 1.00 86.06 87 LYS A C 1
ATOM 704 O O . LYS A 1 87 ? -6.003 -2.175 22.786 1.00 86.06 87 LYS A O 1
ATOM 709 N N . ALA A 1 88 ? -7.848 -3.386 22.430 1.00 84.06 88 ALA A N 1
ATOM 710 C CA . ALA A 1 88 ? -7.151 -4.667 22.306 1.00 84.06 88 ALA A CA 1
ATOM 711 C C . ALA A 1 88 ? -6.479 -4.845 20.931 1.00 84.06 88 ALA A C 1
ATOM 713 O O . ALA A 1 88 ? -5.435 -5.488 20.835 1.00 84.06 88 ALA A O 1
ATOM 714 N N . ILE A 1 89 ? -7.047 -4.259 19.872 1.00 78.38 89 ILE A N 1
ATOM 715 C CA . ILE A 1 89 ? -6.525 -4.353 18.499 1.00 78.38 89 ILE A CA 1
ATOM 716 C C . ILE A 1 89 ? -5.357 -3.381 18.273 1.00 78.38 89 ILE A C 1
ATOM 718 O O . ILE A 1 89 ? -4.362 -3.757 17.654 1.00 78.38 89 ILE A O 1
ATOM 722 N N . GLN A 1 90 ? -5.439 -2.155 18.799 1.00 74.81 90 GLN A N 1
ATOM 723 C CA . GLN A 1 90 ? -4.404 -1.117 18.654 1.00 74.81 90 GLN A CA 1
ATOM 724 C C . GLN A 1 90 ? -2.965 -1.581 18.985 1.00 74.81 90 GLN A C 1
ATOM 726 O O . GLN A 1 90 ? -2.093 -1.427 18.126 1.00 74.81 90 GLN A O 1
ATOM 731 N N . PRO A 1 91 ? -2.678 -2.209 20.147 1.00 77.06 91 PRO A N 1
ATOM 732 C CA . PRO A 1 91 ? -1.326 -2.659 20.476 1.00 77.06 91 PRO A CA 1
ATOM 733 C C . PRO A 1 91 ? -0.854 -3.776 19.543 1.00 77.06 91 PRO A C 1
ATOM 735 O O . PRO A 1 91 ? 0.322 -3.842 19.212 1.00 77.06 91 PRO A O 1
ATOM 738 N N . GLN A 1 92 ? -1.760 -4.626 19.048 1.00 71.44 92 GLN A N 1
ATOM 739 C CA . GLN A 1 92 ? -1.403 -5.682 18.103 1.00 71.44 92 GLN A CA 1
ATOM 740 C C . GLN A 1 92 ? -1.004 -5.115 16.732 1.00 71.44 92 GLN A C 1
ATOM 742 O O . GLN A 1 92 ? -0.161 -5.695 16.047 1.00 71.44 92 GLN A O 1
ATOM 747 N N . VAL A 1 93 ? -1.611 -4.004 16.310 1.00 72.81 93 VAL A N 1
ATOM 748 C CA . VAL A 1 93 ? -1.246 -3.312 15.066 1.00 72.81 93 VAL A CA 1
ATOM 749 C C . VAL A 1 93 ? 0.109 -2.621 15.214 1.00 72.81 93 VAL A C 1
ATOM 751 O O . VAL A 1 93 ? 0.942 -2.762 14.321 1.00 72.81 93 VAL A O 1
ATOM 754 N N . GLN A 1 94 ? 0.359 -1.961 16.349 1.00 72.12 94 GLN A N 1
ATOM 755 C CA . GLN A 1 94 ? 1.654 -1.342 16.658 1.00 72.12 94 GLN A CA 1
ATOM 756 C C . GLN A 1 94 ? 2.780 -2.388 16.726 1.00 72.12 94 GLN A C 1
ATOM 758 O O . GLN A 1 94 ? 3.755 -2.282 15.988 1.00 72.12 94 GLN A O 1
ATOM 763 N N . ASP A 1 95 ? 2.580 -3.491 17.455 1.00 71.75 95 ASP A N 1
ATOM 764 C CA . ASP A 1 95 ? 3.542 -4.602 17.523 1.00 71.75 95 ASP A CA 1
ATOM 765 C C . ASP A 1 95 ? 3.869 -5.194 16.141 1.00 71.75 95 ASP A C 1
ATOM 767 O O . ASP A 1 95 ? 4.983 -5.658 15.899 1.00 71.75 95 ASP A O 1
ATOM 771 N N . ARG A 1 96 ? 2.902 -5.225 15.215 1.00 73.44 96 ARG A N 1
ATOM 772 C CA . ARG A 1 96 ? 3.125 -5.711 13.842 1.00 73.44 96 ARG A CA 1
ATOM 773 C C . ARG A 1 96 ? 3.931 -4.724 13.000 1.00 73.44 96 ARG A C 1
ATOM 775 O O . ARG A 1 96 ? 4.707 -5.173 12.160 1.00 73.44 96 ARG A O 1
ATOM 782 N N . GLN A 1 97 ? 3.750 -3.422 13.213 1.00 70.38 97 GLN A N 1
ATOM 783 C CA . GLN A 1 97 ? 4.539 -2.375 12.558 1.00 70.38 97 GLN A CA 1
ATOM 784 C C . GLN A 1 97 ? 5.987 -2.362 13.066 1.00 70.38 97 GLN A C 1
ATOM 786 O O . GLN A 1 97 ? 6.911 -2.216 12.270 1.00 70.38 97 GLN A O 1
ATOM 791 N N . ASP A 1 98 ? 6.206 -2.621 14.353 1.00 72.50 98 ASP A N 1
ATOM 792 C CA . ASP A 1 98 ? 7.559 -2.710 14.914 1.00 72.50 98 ASP A CA 1
ATOM 793 C C . ASP A 1 98 ? 8.269 -4.014 14.516 1.00 72.50 98 ASP A C 1
ATOM 795 O O . ASP A 1 98 ? 9.490 -4.066 14.360 1.00 72.50 98 ASP A O 1
ATOM 799 N N . ARG A 1 99 ? 7.502 -5.085 14.274 1.00 77.75 99 ARG A N 1
ATOM 800 C CA . ARG A 1 99 ? 8.001 -6.384 13.790 1.00 77.75 99 ARG A CA 1
ATOM 801 C C . ARG A 1 99 ? 8.055 -6.480 12.267 1.00 77.75 99 ARG A C 1
ATOM 803 O O . ARG A 1 99 ? 7.920 -7.577 11.715 1.00 77.75 99 ARG A O 1
ATOM 810 N N . MET A 1 100 ? 8.259 -5.368 11.567 1.00 76.62 100 MET A N 1
ATOM 811 C CA . MET A 1 100 ? 8.478 -5.447 10.129 1.00 76.62 100 MET A CA 1
ATOM 812 C C . MET A 1 100 ? 9.740 -6.282 9.834 1.00 76.62 100 MET A C 1
ATOM 814 O O . MET A 1 100 ? 10.771 -6.153 10.500 1.00 76.62 100 MET A O 1
ATOM 818 N N . PRO A 1 101 ? 9.675 -7.199 8.859 1.00 86.81 101 PRO A N 1
ATOM 819 C CA . PRO A 1 101 ? 10.760 -8.131 8.593 1.00 86.81 101 PRO A CA 1
ATOM 820 C C . PRO A 1 101 ? 11.957 -7.413 7.971 1.00 86.81 101 PRO A C 1
ATOM 822 O O . PRO A 1 101 ? 11.828 -6.725 6.958 1.00 86.81 101 PRO A O 1
ATOM 825 N N . ARG A 1 102 ? 13.139 -7.659 8.549 1.00 85.19 102 ARG A N 1
ATOM 826 C CA . ARG A 1 102 ? 14.397 -6.941 8.270 1.00 85.19 102 ARG A CA 1
ATOM 827 C C . ARG A 1 102 ? 14.802 -6.875 6.790 1.00 85.19 102 ARG A C 1
ATOM 829 O O . ARG A 1 102 ? 15.518 -5.960 6.414 1.00 85.19 102 ARG A O 1
ATOM 836 N N . TYR A 1 103 ? 14.363 -7.825 5.958 1.00 90.62 103 TYR A N 1
ATOM 837 C CA . TYR A 1 103 ? 14.863 -7.988 4.585 1.00 90.62 103 TYR A CA 1
ATOM 838 C C . TYR A 1 103 ? 13.806 -7.869 3.483 1.00 90.62 103 TYR A C 1
ATOM 840 O O . TYR A 1 103 ? 14.166 -7.909 2.311 1.00 90.62 103 TYR A O 1
ATOM 848 N N . ILE A 1 104 ? 12.511 -7.729 3.794 1.00 91.06 104 ILE A N 1
ATOM 849 C CA . ILE A 1 104 ? 11.483 -7.736 2.732 1.00 91.06 104 ILE A CA 1
ATOM 850 C C . ILE A 1 104 ? 11.625 -6.538 1.794 1.00 91.06 104 ILE A C 1
ATOM 852 O O . ILE A 1 104 ? 11.403 -6.679 0.594 1.00 91.06 104 ILE A O 1
ATOM 856 N N . GLN A 1 105 ? 12.006 -5.375 2.320 1.00 92.00 105 GLN A N 1
ATOM 857 C CA . GLN A 1 105 ? 12.255 -4.186 1.505 1.00 92.00 105 GLN A CA 1
ATOM 858 C C . GLN A 1 105 ? 13.412 -4.432 0.532 1.00 92.00 105 GLN A C 1
ATOM 860 O O . GLN A 1 105 ? 13.212 -4.335 -0.676 1.00 92.00 105 GLN A O 1
ATOM 865 N N . LEU A 1 106 ? 14.549 -4.913 1.044 1.00 95.06 106 LEU A N 1
ATOM 866 C CA . LEU A 1 106 ? 15.709 -5.262 0.226 1.00 95.06 106 LEU A CA 1
ATOM 867 C C . LEU A 1 106 ? 15.373 -6.319 -0.839 1.00 95.06 106 LEU A C 1
ATOM 869 O O . LEU A 1 106 ? 15.769 -6.188 -1.990 1.00 95.06 106 LEU A O 1
ATOM 873 N N . LEU A 1 107 ? 14.601 -7.356 -0.496 1.00 95.88 107 LEU A N 1
ATOM 874 C CA . LEU A 1 107 ? 14.177 -8.375 -1.465 1.00 95.88 107 LEU A CA 1
ATOM 875 C C . LEU A 1 107 ? 13.303 -7.786 -2.579 1.00 95.88 107 LEU A C 1
ATOM 877 O O . LEU A 1 107 ? 13.468 -8.147 -3.747 1.00 95.88 107 LEU A O 1
ATOM 881 N N . LYS A 1 108 ? 12.391 -6.869 -2.240 1.00 95.88 108 LYS A N 1
ATOM 882 C CA . LYS A 1 108 ? 11.567 -6.161 -3.230 1.00 95.88 108 LYS A CA 1
ATOM 883 C C . LYS A 1 108 ? 12.424 -5.278 -4.134 1.00 95.88 108 LYS A C 1
ATOM 885 O O . LYS A 1 108 ? 12.221 -5.292 -5.342 1.00 95.88 108 LYS A O 1
ATOM 890 N N . GLU A 1 109 ? 13.385 -4.554 -3.574 1.00 95.88 109 GLU A N 1
ATOM 891 C CA . GLU A 1 109 ? 14.332 -3.729 -4.333 1.00 95.88 109 GLU A CA 1
ATOM 892 C C . GLU A 1 109 ? 15.173 -4.580 -5.288 1.00 95.88 109 GLU A C 1
ATOM 894 O O . GLU A 1 109 ? 15.184 -4.319 -6.488 1.00 95.88 109 GLU A O 1
ATOM 899 N N . LYS A 1 110 ? 15.763 -5.680 -4.806 1.00 96.62 110 LYS A N 1
ATOM 900 C CA . LYS A 1 110 ? 16.537 -6.610 -5.645 1.00 96.62 110 LYS A CA 1
ATOM 901 C C . LYS A 1 110 ? 15.713 -7.276 -6.739 1.00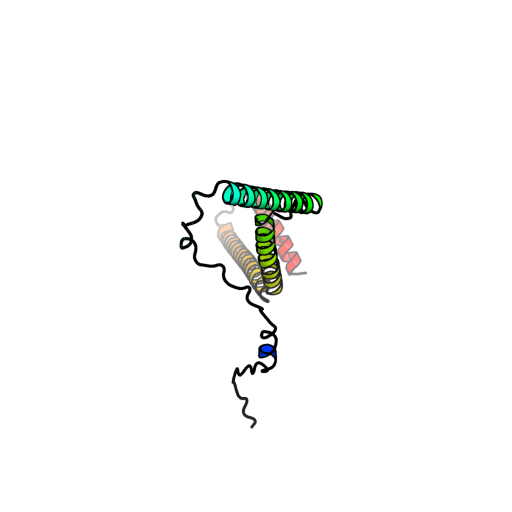 96.62 110 LYS A C 1
ATOM 903 O O . LYS A 1 110 ? 16.229 -7.539 -7.823 1.00 96.62 110 LYS A O 1
ATOM 908 N N . THR A 1 111 ? 14.435 -7.539 -6.479 1.00 97.25 111 THR A N 1
ATOM 909 C CA . THR A 1 111 ? 13.526 -8.054 -7.510 1.00 97.25 111 THR A CA 1
ATOM 910 C C . THR A 1 111 ? 13.327 -7.017 -8.614 1.00 97.25 111 THR A C 1
ATOM 912 O O . THR A 1 111 ? 13.510 -7.348 -9.782 1.00 97.25 111 THR A O 1
ATOM 915 N N . LYS A 1 112 ? 13.075 -5.752 -8.250 1.00 95.62 112 LYS A N 1
ATOM 916 C CA . LYS A 1 112 ? 12.938 -4.646 -9.211 1.00 95.62 112 LYS A CA 1
ATOM 917 C C . LYS A 1 112 ? 14.218 -4.406 -10.015 1.00 95.62 112 LYS A C 1
ATOM 919 O O . LYS A 1 112 ? 14.148 -4.240 -11.226 1.00 95.62 112 LYS A O 1
ATOM 924 N N . GLU A 1 113 ? 15.385 -4.421 -9.368 1.00 93.69 113 GLU A N 1
ATOM 925 C CA . GLU A 1 113 ? 16.685 -4.320 -10.053 1.00 93.69 113 GLU A CA 1
ATOM 926 C C . GLU A 1 113 ? 16.849 -5.437 -11.097 1.00 93.69 113 GLU A C 1
ATOM 928 O O . GLU A 1 113 ? 17.237 -5.189 -12.239 1.00 93.69 113 GLU A O 1
ATOM 933 N N . ARG A 1 114 ? 16.501 -6.679 -10.733 1.00 95.38 114 ARG A N 1
ATOM 934 C CA . ARG A 1 114 ? 16.581 -7.828 -11.643 1.00 95.38 114 ARG A CA 1
ATOM 935 C C . ARG A 1 114 ? 15.606 -7.709 -12.811 1.00 95.38 114 ARG A C 1
ATOM 937 O O . ARG A 1 114 ? 15.964 -8.088 -13.924 1.00 95.38 114 ARG A O 1
ATOM 944 N N . GLU A 1 115 ? 14.390 -7.234 -12.571 1.00 95.31 115 GLU A N 1
ATOM 945 C CA . GLU A 1 115 ? 13.395 -7.000 -13.623 1.00 95.31 115 GLU A CA 1
ATOM 946 C C . GLU A 1 115 ? 13.902 -5.967 -14.631 1.00 95.31 115 GLU A C 1
ATOM 948 O O . GLU A 1 115 ? 13.986 -6.284 -15.817 1.00 95.31 115 GLU A O 1
ATOM 953 N N . LYS A 1 116 ? 14.380 -4.811 -14.154 1.00 89.88 116 LYS A N 1
ATOM 954 C CA . LYS A 1 116 ? 14.999 -3.781 -15.002 1.00 89.88 116 LYS A CA 1
ATOM 955 C C . LYS A 1 116 ? 16.158 -4.334 -15.831 1.00 89.88 116 LYS A C 1
ATOM 957 O O . LYS A 1 116 ? 16.202 -4.150 -17.045 1.00 89.88 116 LYS A O 1
ATOM 962 N N . TYR A 1 117 ? 17.072 -5.074 -15.203 1.00 91.94 117 TYR A N 1
ATOM 963 C CA . TYR A 1 117 ? 18.201 -5.674 -15.913 1.00 91.94 117 TYR A CA 1
ATOM 964 C C . TYR A 1 117 ? 17.744 -6.639 -17.017 1.00 91.94 117 TYR A C 1
ATOM 966 O O . TYR A 1 117 ? 18.260 -6.604 -18.135 1.00 91.94 117 TYR A O 1
ATOM 974 N N . ARG A 1 118 ? 16.750 -7.493 -16.732 1.00 94.44 118 ARG A N 1
ATOM 975 C CA . ARG A 1 118 ? 16.195 -8.423 -17.728 1.00 94.44 118 ARG A CA 1
ATOM 976 C C . ARG A 1 118 ? 15.585 -7.684 -18.914 1.00 94.44 118 ARG A C 1
ATOM 978 O O . ARG A 1 118 ? 15.781 -8.125 -20.045 1.00 94.44 118 ARG A O 1
ATOM 985 N N . GLU A 1 119 ? 14.886 -6.580 -18.671 1.00 91.38 119 GLU A N 1
ATOM 986 C CA . GLU A 1 119 ? 14.318 -5.742 -19.729 1.00 91.38 119 GLU A CA 1
ATOM 987 C C . GLU A 1 119 ? 15.406 -5.123 -20.611 1.00 91.38 119 GLU A C 1
ATOM 989 O O . GLU A 1 119 ? 15.323 -5.218 -21.835 1.00 91.38 119 GLU A O 1
ATOM 994 N N . VAL A 1 120 ? 16.469 -4.572 -20.019 1.00 89.62 120 VAL A N 1
ATOM 995 C CA . VAL A 1 120 ? 17.593 -3.996 -20.779 1.00 89.62 120 VAL A CA 1
ATOM 996 C C . VAL A 1 120 ? 18.303 -5.050 -21.625 1.00 89.62 120 VAL A C 1
ATOM 998 O O . VAL A 1 120 ? 18.596 -4.814 -22.799 1.00 89.62 120 VAL A O 1
ATOM 1001 N N . VAL A 1 121 ? 18.551 -6.239 -21.068 1.00 93.50 121 VAL A N 1
ATOM 1002 C CA . VAL A 1 121 ? 19.156 -7.349 -21.820 1.00 93.50 121 VAL A CA 1
ATOM 1003 C C . VAL A 1 121 ? 18.266 -7.774 -22.986 1.00 93.50 121 VAL A C 1
ATOM 1005 O O . VAL A 1 121 ? 18.767 -7.991 -24.091 1.00 93.50 121 VAL A O 1
ATOM 1008 N N . TYR A 1 122 ? 16.957 -7.880 -22.758 1.00 94.12 122 TYR A N 1
ATOM 1009 C CA . TYR A 1 122 ? 15.995 -8.254 -23.790 1.00 94.12 122 TYR A CA 1
ATOM 1010 C C . TYR A 1 122 ? 15.954 -7.231 -24.932 1.00 94.12 122 TYR A C 1
ATOM 1012 O O . TYR A 1 122 ? 16.061 -7.605 -26.098 1.00 94.12 122 TYR A O 1
ATOM 1020 N N . GLU A 1 123 ? 15.893 -5.940 -24.615 1.00 90.19 123 GLU A N 1
ATOM 1021 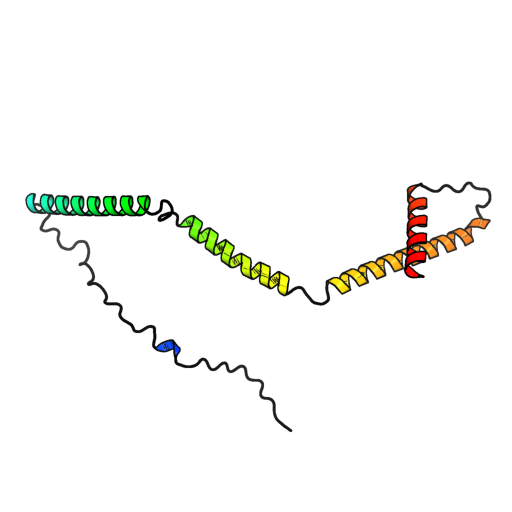C CA . GLU A 1 123 ? 15.872 -4.876 -25.624 1.00 90.19 123 GLU A CA 1
ATOM 1022 C C . GLU A 1 123 ? 17.194 -4.790 -26.393 1.00 90.19 123 GLU A C 1
ATOM 1024 O O . GLU A 1 123 ? 17.191 -4.668 -27.619 1.00 90.19 123 GLU A O 1
ATOM 1029 N N . ARG A 1 124 ? 18.341 -4.956 -25.718 1.00 91.50 124 ARG A N 1
ATOM 1030 C CA . ARG A 1 124 ? 19.651 -5.027 -26.386 1.00 91.50 124 ARG A CA 1
ATOM 1031 C C . ARG A 1 124 ? 19.732 -6.224 -27.336 1.00 91.50 124 ARG A C 1
ATOM 1033 O O . ARG A 1 124 ? 20.305 -6.102 -28.420 1.00 91.50 124 ARG A O 1
ATOM 1040 N N . LYS A 1 125 ? 19.155 -7.369 -26.955 1.00 96.00 125 LYS A N 1
ATOM 1041 C CA . LYS A 1 125 ? 19.065 -8.546 -27.826 1.00 96.00 125 LYS A CA 1
ATOM 1042 C C . LYS A 1 125 ? 18.241 -8.235 -29.076 1.00 96.00 125 LYS A C 1
ATOM 1044 O O . LYS A 1 125 ? 18.734 -8.463 -30.176 1.00 96.00 125 LYS A O 1
ATOM 1049 N N . ILE A 1 126 ? 17.056 -7.644 -28.917 1.00 92.62 126 ILE A N 1
ATOM 1050 C CA . ILE A 1 126 ? 16.205 -7.264 -30.052 1.00 92.62 126 ILE A CA 1
ATOM 1051 C C . ILE A 1 126 ? 16.914 -6.251 -30.960 1.00 92.62 126 ILE A C 1
ATOM 1053 O O . ILE A 1 126 ? 16.869 -6.379 -32.179 1.00 92.62 126 ILE A O 1
ATOM 1057 N N . ALA A 1 127 ? 17.578 -5.239 -30.398 1.00 91.00 127 ALA A N 1
ATOM 1058 C CA . ALA A 1 127 ? 18.310 -4.249 -31.186 1.00 91.00 127 ALA A CA 1
ATOM 1059 C C . ALA A 1 127 ? 19.422 -4.898 -32.027 1.00 91.00 127 ALA A C 1
ATOM 1061 O O . ALA A 1 127 ? 19.605 -4.543 -33.191 1.00 91.00 127 ALA A O 1
ATOM 1062 N N . LYS A 1 128 ? 20.119 -5.891 -31.460 1.00 95.50 128 LYS A N 1
ATOM 1063 C CA . LYS A 1 128 ? 21.133 -6.669 -32.174 1.00 95.50 128 LYS A CA 1
ATOM 1064 C C . LYS A 1 128 ? 20.520 -7.488 -33.313 1.00 95.50 128 LYS A C 1
ATOM 1066 O O . LYS A 1 128 ? 21.047 -7.435 -34.419 1.00 95.50 128 LYS A O 1
ATOM 1071 N N . GLU A 1 129 ? 19.405 -8.176 -33.077 1.00 94.06 129 GLU A N 1
ATOM 1072 C CA . GLU A 1 129 ? 18.687 -8.924 -34.122 1.00 94.06 129 GLU A CA 1
ATOM 1073 C C . GLU A 1 129 ? 18.219 -7.983 -35.248 1.00 94.06 129 GLU A C 1
ATOM 1075 O O . GLU A 1 129 ? 18.479 -8.241 -36.418 1.00 94.06 129 GLU A O 1
ATOM 1080 N N . ARG A 1 130 ? 17.670 -6.808 -34.911 1.00 91.44 130 ARG A N 1
ATOM 1081 C CA . ARG A 1 130 ? 17.287 -5.794 -35.909 1.00 91.44 130 ARG A CA 1
ATOM 1082 C C . ARG A 1 130 ? 18.465 -5.287 -36.734 1.00 91.44 130 ARG A C 1
ATOM 1084 O O . ARG A 1 130 ? 18.315 -5.119 -37.934 1.00 91.44 130 ARG A O 1
ATOM 1091 N N . SER A 1 131 ? 19.625 -5.044 -36.117 1.00 90.19 131 SER A N 1
ATOM 1092 C CA . SER A 1 131 ? 20.824 -4.631 -36.864 1.00 90.19 131 SER A CA 1
ATOM 1093 C C . SER A 1 131 ? 21.325 -5.714 -37.817 1.00 90.19 131 SER A C 1
ATOM 1095 O O . SER A 1 131 ? 21.866 -5.397 -38.872 1.00 90.19 131 SER A O 1
ATOM 1097 N N . GLN A 1 132 ? 21.131 -6.987 -37.458 1.00 93.44 132 GLN A N 1
ATOM 1098 C CA . GLN A 1 132 ? 21.489 -8.104 -38.321 1.00 93.44 132 GLN A CA 1
ATOM 1099 C C . GLN A 1 132 ? 20.544 -8.185 -39.510 1.00 93.44 132 GLN A C 1
ATOM 1101 O O . GLN A 1 132 ? 21.032 -8.344 -40.616 1.00 93.44 132 GLN A O 1
ATOM 1106 N N . ASP A 1 133 ? 19.242 -7.988 -39.316 1.00 90.81 133 ASP A N 1
ATOM 1107 C CA . ASP A 1 133 ? 18.247 -8.050 -40.394 1.00 90.81 133 ASP A CA 1
ATOM 1108 C C . ASP A 1 133 ? 18.148 -6.755 -41.221 1.00 90.81 133 ASP A C 1
ATOM 1110 O O . ASP A 1 133 ? 17.469 -6.728 -42.247 1.00 90.81 133 ASP A O 1
ATOM 1114 N N . ASP A 1 134 ? 18.829 -5.679 -40.813 1.00 91.00 134 ASP A N 1
ATOM 1115 C CA . ASP A 1 134 ? 18.683 -4.351 -41.426 1.00 91.00 134 ASP A CA 1
ATOM 1116 C C . ASP A 1 134 ? 19.061 -4.339 -42.913 1.00 91.00 134 ASP A C 1
ATOM 1118 O O . ASP A 1 134 ? 18.417 -3.673 -43.721 1.00 91.00 134 ASP A O 1
ATOM 1122 N N . HIS A 1 135 ? 20.056 -5.145 -43.297 1.00 90.12 135 HIS A N 1
ATOM 1123 C CA . HIS A 1 135 ? 20.470 -5.304 -44.693 1.00 90.12 135 HIS A CA 1
ATOM 1124 C C . HIS A 1 135 ? 19.383 -5.937 -45.575 1.00 90.12 135 HIS A C 1
ATOM 1126 O O . HIS A 1 135 ? 19.357 -5.694 -46.778 1.00 90.12 135 HIS A O 1
ATOM 1132 N N . LEU A 1 136 ? 18.483 -6.737 -44.994 1.00 91.38 136 LEU A N 1
ATOM 1133 C CA . LEU A 1 136 ? 17.440 -7.454 -45.727 1.00 91.38 136 LEU A CA 1
ATOM 1134 C C . LEU A 1 136 ? 16.223 -6.565 -46.027 1.00 91.38 136 LEU A C 1
ATOM 1136 O O . LEU A 1 136 ? 15.428 -6.868 -46.917 1.00 91.38 136 LEU A O 1
ATOM 1140 N N . TYR A 1 137 ? 16.074 -5.461 -45.292 1.00 88.06 137 TYR A N 1
ATOM 1141 C CA . TYR A 1 137 ? 14.920 -4.565 -45.375 1.00 88.06 137 TYR A CA 1
ATOM 1142 C C . TYR A 1 137 ? 15.312 -3.091 -45.535 1.00 88.06 137 TYR A C 1
ATOM 1144 O O . TYR A 1 137 ? 14.510 -2.214 -45.216 1.00 88.06 137 TYR A O 1
ATOM 1152 N N . ALA A 1 138 ? 16.514 -2.817 -46.050 1.00 89.94 138 ALA A N 1
ATOM 1153 C CA . ALA A 1 138 ? 17.044 -1.463 -46.218 1.00 89.94 138 ALA A CA 1
ATOM 1154 C C . ALA A 1 138 ? 16.148 -0.558 -47.086 1.00 89.94 138 ALA A C 1
ATOM 1156 O O . ALA A 1 138 ? 16.038 0.634 -46.812 1.00 89.94 138 ALA A O 1
ATOM 1157 N N . ASP A 1 139 ? 15.459 -1.136 -48.073 1.00 92.19 139 ASP A N 1
ATOM 1158 C CA . ASP A 1 139 ? 14.583 -0.411 -49.004 1.00 92.19 139 ASP A CA 1
ATOM 1159 C C . ASP A 1 139 ? 13.176 -0.120 -48.439 1.00 92.19 139 ASP A C 1
ATOM 1161 O O . ASP A 1 139 ? 12.329 0.432 -49.141 1.00 92.19 139 ASP A O 1
ATOM 1165 N N . LYS A 1 140 ? 12.878 -0.525 -47.194 1.00 93.75 140 LYS A N 1
ATOM 1166 C CA . LYS A 1 140 ? 11.557 -0.352 -46.564 1.00 93.75 140 LYS A CA 1
ATOM 1167 C C . LYS A 1 140 ? 11.571 0.741 -45.497 1.00 93.75 140 LYS A C 1
ATOM 1169 O O . LYS A 1 140 ? 12.526 0.887 -44.737 1.00 93.75 140 LYS A O 1
ATOM 1174 N N . ASP A 1 141 ? 10.446 1.437 -45.368 1.00 90.00 141 ASP A N 1
ATOM 1175 C CA . ASP A 1 141 ? 10.262 2.468 -44.347 1.00 90.00 141 ASP A CA 1
ATOM 1176 C C . ASP A 1 141 ? 10.205 1.883 -42.923 1.00 90.00 141 ASP A C 1
ATOM 1178 O O . ASP A 1 141 ? 9.530 0.884 -42.650 1.00 90.00 141 ASP A O 1
ATOM 1182 N N . LYS A 1 142 ? 10.887 2.546 -41.979 1.00 89.38 142 LYS A N 1
ATOM 1183 C CA . LYS A 1 142 ? 10.921 2.183 -40.552 1.00 89.38 142 LYS A CA 1
ATOM 1184 C C . LYS A 1 142 ? 9.946 3.060 -39.764 1.00 89.38 142 LYS A C 1
ATOM 1186 O O . LYS A 1 142 ? 10.181 4.253 -39.584 1.00 89.38 142 LYS A O 1
ATOM 1191 N N . PHE A 1 143 ? 8.880 2.468 -39.227 1.00 89.88 143 PHE A N 1
ATOM 1192 C CA . PHE A 1 143 ? 7.891 3.186 -38.415 1.00 89.88 143 PHE A CA 1
ATOM 1193 C C . PHE A 1 143 ? 8.091 2.919 -36.922 1.00 89.88 143 PHE A C 1
ATOM 1195 O O . PHE A 1 143 ? 8.219 1.775 -36.490 1.00 89.88 143 PHE A O 1
ATOM 1202 N N . VAL A 1 144 ? 8.082 3.985 -36.117 1.00 89.62 144 VAL A N 1
ATOM 1203 C CA . VAL A 1 144 ? 8.239 3.912 -34.658 1.00 89.62 144 VAL A CA 1
ATOM 1204 C C . VAL A 1 144 ? 7.124 4.694 -33.969 1.00 89.62 144 VAL A C 1
ATOM 1206 O O . VAL A 1 144 ? 6.892 5.861 -34.287 1.00 89.62 144 VAL A O 1
ATOM 1209 N N . THR A 1 145 ? 6.459 4.074 -32.991 1.00 94.50 145 THR A N 1
ATOM 1210 C CA . THR A 1 145 ? 5.388 4.711 -32.211 1.00 94.50 145 THR A CA 1
ATOM 1211 C C . THR A 1 145 ? 5.945 5.734 -31.216 1.00 94.50 145 THR A C 1
ATOM 1213 O O . THR A 1 145 ? 7.061 5.594 -30.715 1.00 94.50 145 THR A O 1
ATOM 1216 N N . SER A 1 146 ? 5.163 6.766 -30.884 1.00 93.44 146 SER A N 1
ATOM 1217 C CA . SER A 1 146 ? 5.557 7.790 -29.900 1.00 93.44 146 SER A CA 1
ATOM 1218 C C . SER A 1 146 ? 5.895 7.192 -28.529 1.00 93.44 146 SER A C 1
ATOM 1220 O O . SER A 1 146 ? 6.846 7.629 -27.887 1.00 93.44 146 SER A O 1
ATOM 1222 N N . ALA A 1 147 ? 5.167 6.153 -28.112 1.00 92.81 147 ALA A N 1
ATOM 1223 C CA . ALA A 1 147 ? 5.425 5.425 -26.874 1.00 92.81 147 ALA A CA 1
ATOM 1224 C C . ALA A 1 147 ? 6.795 4.725 -26.877 1.00 92.81 147 ALA A C 1
ATOM 1226 O O . ALA A 1 147 ? 7.502 4.765 -25.875 1.00 92.81 147 ALA A O 1
ATOM 1227 N N . TYR A 1 148 ? 7.206 4.130 -28.004 1.00 88.94 148 TYR A N 1
ATOM 1228 C CA . TYR A 1 148 ? 8.516 3.481 -28.094 1.00 88.94 148 TYR A CA 1
ATOM 1229 C C . TYR A 1 148 ? 9.665 4.493 -28.077 1.00 88.94 148 TYR A C 1
ATOM 1231 O O . TYR A 1 148 ? 10.682 4.238 -27.442 1.00 88.94 148 TYR A O 1
ATOM 1239 N N . LYS A 1 149 ? 9.491 5.666 -28.704 1.00 91.56 149 LYS A N 1
ATOM 1240 C CA . LYS A 1 149 ? 10.486 6.752 -28.626 1.00 91.56 149 LYS A CA 1
ATOM 1241 C C . LYS A 1 149 ? 10.721 7.193 -27.178 1.00 91.56 149 LYS A C 1
ATOM 1243 O O . LYS A 1 149 ? 11.867 7.248 -26.752 1.00 91.56 149 LYS A O 1
ATOM 1248 N N . LYS A 1 150 ? 9.642 7.387 -26.408 1.00 93.62 150 LYS A N 1
ATOM 1249 C CA . LYS A 1 150 ? 9.727 7.698 -24.970 1.00 93.62 150 LYS A CA 1
ATOM 1250 C C . LYS A 1 150 ? 10.436 6.598 -24.180 1.00 93.62 150 LYS A C 1
ATOM 1252 O O . LYS A 1 150 ? 11.324 6.901 -23.398 1.00 93.62 150 LYS A O 1
ATOM 1257 N N . LYS A 1 151 ? 10.123 5.324 -24.448 1.00 88.88 151 LYS A N 1
ATOM 1258 C CA . LYS A 1 151 ? 10.802 4.186 -23.805 1.00 88.88 151 LYS A CA 1
ATOM 1259 C C . LYS A 1 151 ? 12.317 4.191 -24.060 1.00 88.88 151 LYS A C 1
ATOM 1261 O O . LYS A 1 151 ? 13.085 3.888 -23.154 1.00 88.88 151 LYS A O 1
ATOM 1266 N N . LEU A 1 152 ? 12.756 4.528 -25.276 1.00 87.25 152 LEU A N 1
ATOM 1267 C CA . LEU A 1 152 ? 14.185 4.627 -25.605 1.00 87.25 152 LEU A CA 1
ATOM 1268 C C . LEU A 1 152 ? 14.869 5.799 -24.887 1.00 87.25 152 LEU A C 1
ATOM 1270 O O . LEU A 1 152 ? 16.005 5.653 -24.442 1.00 87.25 152 LEU A O 1
ATOM 1274 N N . GLU A 1 153 ? 14.191 6.942 -24.760 1.00 89.88 153 GLU A N 1
ATOM 1275 C CA . GLU A 1 153 ? 14.687 8.098 -24.000 1.00 89.88 153 GLU A CA 1
ATOM 1276 C C . GLU A 1 153 ? 14.804 7.777 -22.506 1.00 89.88 153 GLU A C 1
ATOM 1278 O O . GLU A 1 153 ? 15.861 7.994 -21.921 1.00 89.88 153 GLU A O 1
ATOM 1283 N N . GLU A 1 154 ? 13.769 7.179 -21.912 1.00 87.31 154 GLU A N 1
ATOM 1284 C CA . GLU A 1 154 ? 13.772 6.719 -20.517 1.00 87.31 154 GLU A CA 1
ATOM 1285 C C . GLU A 1 154 ? 14.911 5.725 -20.253 1.00 87.31 154 GLU A C 1
ATOM 1287 O O . GLU A 1 154 ? 15.613 5.830 -19.249 1.00 87.31 154 GLU A O 1
ATOM 1292 N N . GLN A 1 155 ? 15.152 4.789 -21.177 1.00 84.12 155 GLN A N 1
ATOM 1293 C CA . GLN A 1 155 ? 16.281 3.861 -21.080 1.00 84.12 155 GLN A CA 1
ATOM 1294 C C . GLN A 1 155 ? 17.634 4.559 -21.183 1.00 84.12 155 GLN A C 1
ATOM 1296 O O . GLN A 1 155 ? 18.570 4.170 -20.488 1.00 84.12 155 GLN A O 1
ATOM 1301 N N . LYS A 1 156 ? 17.758 5.561 -22.056 1.00 87.00 156 LYS A N 1
ATOM 1302 C CA . LYS A 1 156 ? 18.999 6.319 -22.215 1.00 87.00 156 LYS A CA 1
ATOM 1303 C C . LYS A 1 156 ? 19.326 7.101 -20.944 1.00 87.00 156 LYS A C 1
ATOM 1305 O O . LYS A 1 156 ? 20.452 7.005 -20.473 1.00 87.00 156 LYS A O 1
ATOM 1310 N N . ILE A 1 157 ? 18.332 7.776 -20.367 1.00 88.25 157 ILE A N 1
ATOM 1311 C CA . ILE A 1 157 ? 18.461 8.488 -19.089 1.00 88.25 157 ILE A CA 1
ATOM 1312 C C . ILE A 1 157 ? 18.866 7.509 -17.985 1.00 88.25 157 ILE A C 1
ATOM 1314 O O . ILE A 1 157 ? 19.832 7.759 -17.279 1.00 88.25 157 ILE A O 1
ATOM 1318 N N . TRP A 1 158 ? 18.204 6.353 -17.888 1.00 82.69 158 TRP A N 1
ATOM 1319 C CA . TRP A 1 158 ? 18.535 5.362 -16.863 1.00 82.69 158 TRP A CA 1
ATOM 1320 C C . TRP A 1 158 ? 19.957 4.796 -17.010 1.00 82.69 158 TRP A C 1
ATOM 1322 O O . TRP A 1 158 ? 20.646 4.601 -16.017 1.00 82.69 158 TRP A O 1
ATOM 1332 N N . MET A 1 159 ? 20.428 4.562 -18.241 1.00 78.25 159 MET A N 1
ATOM 1333 C CA . MET A 1 159 ? 21.817 4.150 -18.481 1.00 78.25 159 MET A CA 1
ATOM 1334 C C . MET A 1 159 ? 22.826 5.250 -18.133 1.00 78.25 159 MET A C 1
ATOM 1336 O O . MET A 1 159 ? 23.925 4.928 -17.699 1.00 78.25 159 MET A O 1
ATOM 1340 N N . GLU A 1 160 ? 22.484 6.521 -18.345 1.00 83.00 160 GLU A N 1
ATOM 1341 C CA . GLU A 1 160 ? 23.325 7.656 -17.951 1.00 83.00 160 GLU A CA 1
ATOM 1342 C C . GLU A 1 160 ? 23.367 7.811 -16.421 1.00 83.00 160 GLU A C 1
ATOM 1344 O O . GLU A 1 160 ? 24.442 8.033 -15.872 1.00 83.00 160 GLU A O 1
ATOM 1349 N N . GLU A 1 161 ? 22.238 7.613 -15.733 1.00 81.31 161 GLU A N 1
ATOM 1350 C CA . GLU A 1 161 ? 22.136 7.632 -14.266 1.00 81.31 161 GLU A CA 1
ATOM 1351 C C . GLU A 1 161 ? 22.877 6.467 -13.587 1.00 81.31 161 GLU A C 1
ATOM 1353 O O . GLU A 1 161 ? 23.492 6.681 -12.550 1.00 81.31 161 GLU A O 1
ATOM 1358 N N . ASP A 1 162 ? 22.841 5.250 -14.145 1.00 72.75 162 ASP A N 1
ATOM 1359 C CA . ASP A 1 162 ? 23.543 4.076 -13.587 1.00 72.75 162 ASP A CA 1
ATOM 1360 C C . ASP A 1 162 ? 25.069 4.105 -13.849 1.00 72.75 162 ASP A C 1
ATOM 1362 O O . ASP A 1 162 ? 25.827 3.405 -13.174 1.00 72.75 162 ASP A O 1
ATOM 1366 N N . VAL A 1 163 ? 25.526 4.845 -14.869 1.00 72.12 163 VAL A N 1
ATOM 1367 C CA . VAL A 1 163 ? 26.953 4.966 -15.240 1.00 72.12 163 VAL A CA 1
ATOM 1368 C C . VAL A 1 163 ? 27.648 6.131 -14.520 1.00 72.12 163 VAL A C 1
ATOM 1370 O O . VAL A 1 163 ? 28.874 6.090 -14.377 1.00 72.12 163 VAL A O 1
ATOM 1373 N N . ALA A 1 164 ? 26.896 7.152 -14.099 1.00 51.78 164 ALA A N 1
ATOM 1374 C CA . ALA A 1 164 ? 27.384 8.318 -13.355 1.00 51.78 164 ALA A CA 1
ATOM 1375 C C . ALA A 1 164 ? 27.586 8.026 -11.858 1.00 51.78 164 ALA A C 1
ATOM 1377 O O . ALA A 1 164 ? 28.565 8.574 -11.298 1.00 51.78 164 ALA A O 1
#

pLDDT: mean 79.84, std 15.64, range [40.12, 97.25]

Secondary structure (DSSP, 8-state):
-------------GGGGGSS-S---PPPPPPPTTS--SSSS-HHHHHHHHHHHHHHHHHHHHHHHHHHHH-TTTT-HHHHHHHHHHHHHHHHHHHHHHT--TTHHHHHHHHHHHHHHHHHHHHHHHHHHHHHHGGGSTTS-----HHHHHHHHHHHHHHHHHH-

Foldseek 3Di:
DDDDDDDPDDDDDPPPPPPPPDDDPDDDDDPDPDDPPPCPPDPVVVVVVVVVVVVVVVVVVVVVVVVCVVPVCPVVPPVVVVVVVVVVVVVVVVVVVVPDPPCPVVVVVVVVVVVVVVVVVVVVVVVVVCVVCCVVQVVDDDDDDPVVVVVVVVVVVVVVVVVD

Organism: Quercus rubra (NCBI:txid3512)

Radius of gyration: 42.16 Å; chains: 1; bounding box: 90×41×106 Å

Sequence (164 aa):
MSKIGYGLNLRLPSQQKKLQQQQSTKLPRPPAFGFNNDDEDDVESNISRQASKNKSLKDTEEQQKKSLKEDPTVFYYDGVYDDKKLKAIQPQVQDRQDRMPRYIQLLKEKTKEREKYREVVYERKIAKERSQDDHLYADKDKFVTSAYKKKLEEQKIWMEEDVA